Protein AF-A0A024U8V9-F1 (afdb_monomer_lite)

Radius of gyration: 22.84 Å; chains: 1; bounding box: 50×36×70 Å

Organism: NCBI:txid157072

Structure (mmCIF, N/CA/C/O backbone):
data_AF-A0A024U8V9-F1
#
_entry.id   AF-A0A024U8V9-F1
#
loop_
_atom_site.group_PDB
_atom_site.id
_atom_site.type_symbol
_atom_site.label_atom_id
_atom_site.label_alt_id
_atom_site.label_comp_id
_atom_site.label_asym_id
_atom_site.label_entity_id
_atom_site.label_seq_id
_atom_site.pdbx_PDB_ins_code
_atom_site.Cartn_x
_atom_site.Cartn_y
_atom_site.Cartn_z
_atom_site.occupancy
_atom_site.B_iso_or_equiv
_atom_site.auth_seq_id
_atom_site.auth_comp_id
_atom_site.auth_asym_id
_atom_site.auth_atom_id
_atom_site.pdbx_PDB_model_num
ATOM 1 N N . MET A 1 1 ? -31.807 9.790 -29.898 1.00 33.41 1 MET A N 1
ATOM 2 C CA . MET A 1 1 ? -30.974 10.885 -30.436 1.00 33.41 1 MET A CA 1
ATOM 3 C C . MET A 1 1 ? -30.137 11.401 -29.280 1.00 33.41 1 MET A C 1
ATOM 5 O O . MET A 1 1 ? -30.667 12.109 -28.439 1.00 33.41 1 MET A O 1
ATOM 9 N N . ALA A 1 2 ? -28.908 10.901 -29.142 1.00 32.78 2 ALA A N 1
ATOM 10 C CA . ALA A 1 2 ? -28.030 11.264 -28.035 1.00 32.78 2 ALA A CA 1
ATOM 11 C C . ALA A 1 2 ? -27.196 12.480 -28.446 1.00 32.78 2 ALA A C 1
ATOM 13 O O . ALA A 1 2 ? -26.516 12.454 -29.474 1.00 32.78 2 ALA A O 1
ATOM 14 N N . ASP A 1 3 ? -27.319 13.537 -27.652 1.00 35.59 3 ASP A N 1
ATOM 15 C CA . ASP A 1 3 ? -26.589 14.786 -27.785 1.00 35.59 3 ASP A CA 1
ATOM 16 C C . ASP A 1 3 ? -25.081 14.500 -27.766 1.00 35.59 3 ASP A C 1
ATOM 18 O O . ASP A 1 3 ? -24.518 14.004 -26.789 1.00 35.59 3 ASP A O 1
ATOM 22 N N . SER A 1 4 ? -24.443 14.719 -28.913 1.00 44.97 4 SER A N 1
ATOM 23 C CA . SER A 1 4 ? -23.012 14.517 -29.107 1.00 44.97 4 SER A CA 1
ATOM 24 C C . SER A 1 4 ? -22.307 15.762 -28.595 1.00 44.97 4 SER A C 1
ATOM 26 O O . SER A 1 4 ? -21.845 16.581 -29.389 1.00 44.97 4 SER A O 1
ATOM 28 N N . SER A 1 5 ? -22.268 15.943 -27.275 1.00 43.28 5 SER A N 1
ATOM 29 C CA . SER A 1 5 ? -21.561 17.065 -26.668 1.00 43.28 5 SER A CA 1
ATOM 30 C C . SER A 1 5 ? -20.070 16.937 -26.990 1.00 43.28 5 SER A C 1
ATOM 32 O O . SER A 1 5 ? -19.323 16.203 -26.339 1.00 43.28 5 SER A O 1
ATOM 34 N N . LEU A 1 6 ? -19.664 17.610 -28.064 1.00 56.78 6 LEU A N 1
ATOM 35 C CA . LEU A 1 6 ? -18.295 17.732 -28.532 1.00 56.78 6 LEU A CA 1
ATOM 36 C C . LEU A 1 6 ? -17.418 18.206 -27.373 1.00 56.78 6 LEU A C 1
ATOM 38 O O . LEU A 1 6 ? -17.695 19.235 -26.757 1.00 56.78 6 LEU A O 1
ATOM 42 N N . ILE A 1 7 ? -16.363 17.442 -27.084 1.00 52.94 7 ILE A N 1
ATOM 43 C CA . ILE A 1 7 ? -15.386 17.778 -26.046 1.00 52.94 7 ILE A CA 1
ATOM 44 C C . ILE A 1 7 ? -14.871 19.201 -26.326 1.00 52.94 7 ILE A C 1
ATOM 46 O O . ILE A 1 7 ? -14.378 19.448 -27.430 1.00 52.94 7 ILE A O 1
ATOM 50 N N . PRO A 1 8 ? -14.963 20.148 -25.376 1.00 48.69 8 PRO A N 1
ATOM 51 C CA . PRO A 1 8 ? -14.548 21.525 -25.613 1.00 48.69 8 PRO A CA 1
ATOM 52 C C . PRO A 1 8 ? -13.042 21.615 -25.896 1.00 48.69 8 PRO A C 1
ATOM 54 O O . PRO A 1 8 ? -12.217 21.564 -24.988 1.00 48.69 8 PRO A O 1
ATOM 57 N N . THR A 1 9 ? -12.661 21.821 -27.156 1.00 53.00 9 THR A N 1
ATOM 58 C CA . THR A 1 9 ? -11.259 21.940 -27.606 1.00 53.00 9 THR A CA 1
ATOM 59 C C . THR A 1 9 ? -10.660 23.332 -27.391 1.00 53.00 9 THR A C 1
ATOM 61 O O . THR A 1 9 ? -9.592 23.645 -27.916 1.00 53.00 9 THR A O 1
ATOM 64 N N . LYS A 1 10 ? -11.337 24.195 -26.623 1.00 53.69 10 LYS A N 1
ATOM 65 C CA . LYS A 1 10 ? -10.956 25.604 -26.431 1.00 53.69 10 LYS A CA 1
ATOM 66 C C . LYS A 1 10 ? -9.566 25.751 -25.796 1.00 53.69 10 LYS A C 1
ATOM 68 O O . LYS A 1 10 ? -8.829 26.659 -26.150 1.00 53.69 10 LYS A O 1
ATOM 73 N N . HIS A 1 11 ? -9.191 24.812 -24.926 1.00 51.75 11 HIS A N 1
ATOM 74 C CA . HIS A 1 11 ? -7.874 24.742 -24.282 1.00 51.75 11 HIS A CA 1
ATOM 75 C C . HIS A 1 11 ? -6.738 24.322 -25.236 1.00 51.75 11 HIS A C 1
ATOM 77 O O . HIS A 1 11 ? -5.571 24.447 -24.887 1.00 51.75 11 HIS A O 1
ATOM 83 N N . LEU A 1 12 ? -7.072 23.855 -26.443 1.00 53.94 12 LEU A N 1
ATOM 84 C CA . LEU A 1 12 ? -6.123 23.464 -27.490 1.00 53.94 12 LEU A CA 1
ATOM 85 C C . LEU A 1 12 ? -6.007 24.524 -28.601 1.00 53.94 12 LEU A C 1
ATOM 87 O O . LEU A 1 12 ? -5.395 24.252 -29.628 1.00 53.94 12 LEU A O 1
ATOM 91 N N . ASN A 1 13 ? -6.618 25.708 -28.435 1.00 54.97 13 ASN A N 1
ATOM 92 C CA . ASN A 1 13 ? -6.736 26.742 -29.478 1.00 54.97 13 ASN A CA 1
ATOM 93 C C . ASN A 1 13 ? -7.360 26.234 -30.797 1.00 54.97 13 ASN A C 1
ATOM 95 O O . ASN A 1 13 ? -7.121 26.789 -31.867 1.00 54.97 13 ASN A O 1
ATOM 99 N N . LEU A 1 14 ? -8.181 25.182 -30.737 1.00 52.62 14 LEU A N 1
ATOM 100 C CA . LEU A 1 14 ? -8.901 24.650 -31.893 1.00 52.62 14 LEU A CA 1
ATOM 101 C C . LEU A 1 14 ? -10.346 25.149 -31.889 1.00 52.62 14 LEU A C 1
ATOM 103 O O . LEU A 1 14 ? -10.991 25.213 -30.838 1.00 52.62 14 LEU A O 1
ATOM 107 N N . SER A 1 15 ? -10.876 25.457 -33.077 1.00 55.12 15 SER A N 1
ATOM 108 C CA . SER A 1 15 ? -12.275 25.866 -33.238 1.00 55.12 15 SER A CA 1
ATOM 109 C C . SER A 1 15 ? -13.220 24.799 -32.681 1.00 55.12 15 SER A C 1
ATOM 111 O O . SER A 1 15 ? -13.022 23.615 -32.948 1.00 55.12 15 SER A O 1
ATOM 113 N N . THR A 1 16 ? -14.287 25.211 -32.001 1.00 55.00 16 THR A N 1
ATOM 114 C CA . THR A 1 16 ? -15.260 24.322 -31.333 1.00 55.00 16 THR A CA 1
ATOM 115 C C . THR A 1 16 ? -15.922 23.294 -32.252 1.00 55.00 16 THR A C 1
ATOM 117 O O . THR A 1 16 ? -16.389 22.263 -31.783 1.00 55.00 16 THR A O 1
ATOM 120 N N . ASN A 1 17 ? -15.909 23.536 -33.564 1.00 54.53 17 ASN A N 1
ATOM 121 C CA . ASN A 1 17 ? -16.534 22.672 -34.564 1.00 54.53 17 ASN A CA 1
ATOM 122 C C . ASN A 1 17 ? -15.507 21.816 -35.333 1.00 54.53 17 ASN A C 1
ATOM 124 O O . ASN A 1 17 ? -15.836 21.252 -36.374 1.00 54.53 17 ASN A O 1
ATOM 128 N N . PHE A 1 18 ? -14.260 21.715 -34.848 1.00 53.44 18 PHE A N 1
ATOM 129 C CA . PHE A 1 18 ? -13.170 21.003 -35.532 1.00 53.44 18 PHE A CA 1
ATOM 130 C C . PHE A 1 18 ? -13.524 19.545 -35.864 1.00 53.44 18 PHE A C 1
ATOM 132 O O . PHE A 1 18 ? -13.185 19.044 -36.932 1.00 53.44 18 PHE A O 1
ATOM 139 N N . SER A 1 19 ? -14.262 18.874 -34.979 1.00 51.03 19 SER A N 1
ATOM 140 C CA . SER A 1 19 ? -14.643 17.470 -35.159 1.00 51.03 19 SER A CA 1
ATOM 141 C C . SER A 1 19 ? -15.844 17.254 -36.088 1.00 51.03 19 SER A C 1
ATOM 143 O O . SER A 1 19 ? -16.099 16.105 -36.444 1.00 51.03 19 SER A O 1
ATOM 145 N N . ALA A 1 20 ? -16.564 18.315 -36.474 1.00 55.38 20 ALA A N 1
ATOM 146 C CA . ALA A 1 20 ? -17.795 18.238 -37.264 1.00 55.38 20 ALA A CA 1
ATOM 147 C C . ALA A 1 20 ? -17.576 18.388 -38.784 1.00 55.38 20 ALA A C 1
ATOM 149 O O . ALA A 1 20 ? -18.445 17.998 -39.557 1.00 55.38 20 ALA A O 1
ATOM 150 N N . ASP A 1 21 ? -16.428 18.920 -39.227 1.00 51.66 21 ASP A N 1
ATOM 151 C CA . ASP A 1 21 ? -16.143 19.177 -40.647 1.00 51.66 21 ASP A CA 1
ATOM 152 C C . ASP A 1 21 ? -15.099 18.182 -41.212 1.00 51.66 21 ASP A C 1
ATOM 154 O O . ASP A 1 21 ? -13.893 18.331 -40.968 1.00 51.66 21 ASP A O 1
ATOM 158 N N . PRO A 1 22 ? -15.517 17.160 -41.985 1.00 53.00 22 PRO A N 1
ATOM 159 C CA . PRO A 1 22 ? -14.614 16.138 -42.510 1.00 53.00 22 PRO A CA 1
ATOM 160 C C . PRO A 1 22 ? -13.597 16.675 -43.529 1.00 53.00 22 PRO A C 1
ATOM 162 O O . PRO A 1 22 ? -12.543 16.062 -43.691 1.00 53.00 22 PRO A O 1
ATOM 165 N N . LYS A 1 23 ? -13.836 17.831 -44.168 1.00 48.88 23 LYS A N 1
ATOM 166 C CA . LYS A 1 23 ? -12.887 18.430 -45.128 1.00 48.88 23 LYS A CA 1
ATOM 167 C C . LYS A 1 23 ? -11.709 19.134 -44.444 1.00 48.88 23 LYS A C 1
ATOM 169 O O . LYS A 1 23 ? -10.639 19.256 -45.037 1.00 48.88 23 LYS A O 1
ATOM 174 N N . ARG A 1 24 ? -11.852 19.548 -43.176 1.00 50.06 24 ARG A N 1
ATOM 175 C CA . ARG A 1 24 ? -10.747 20.131 -42.384 1.00 50.06 24 ARG A CA 1
ATOM 176 C C . ARG A 1 24 ? -9.806 19.088 -41.784 1.00 50.06 24 ARG A C 1
ATOM 178 O O . ARG A 1 24 ? -8.675 19.434 -41.450 1.00 50.06 24 ARG A O 1
ATOM 185 N N . ARG A 1 25 ? -10.225 17.818 -41.708 1.00 47.41 25 ARG A N 1
ATOM 186 C CA . ARG A 1 25 ? -9.345 16.699 -41.322 1.00 47.41 25 ARG A CA 1
ATOM 187 C C . ARG A 1 25 ? -8.246 16.436 -42.353 1.00 47.41 25 ARG A C 1
ATOM 189 O O . ARG A 1 25 ? -7.165 16.007 -41.972 1.00 47.41 25 ARG A O 1
ATOM 196 N N . SER A 1 26 ? -8.500 16.711 -43.633 1.00 43.53 26 SER A N 1
ATOM 197 C CA . SER A 1 26 ? -7.581 16.390 -44.734 1.00 43.53 26 SER A CA 1
ATOM 198 C C . SER A 1 26 ? -6.631 17.521 -45.144 1.00 43.53 26 SER A C 1
ATOM 200 O O . SER A 1 26 ? -5.624 17.246 -45.785 1.00 43.53 26 SER A O 1
ATOM 202 N N . SER A 1 27 ? -6.910 18.783 -44.792 1.00 44.53 27 SER A N 1
ATOM 203 C CA . SER A 1 27 ? -6.091 19.939 -45.221 1.00 44.53 27 SER A CA 1
ATOM 204 C C . SER A 1 27 ? -5.145 20.495 -44.154 1.00 44.53 27 SER A C 1
ATOM 206 O O . SER A 1 27 ? -4.433 21.467 -44.411 1.00 44.53 27 SER A O 1
ATOM 208 N N . SER A 1 28 ? -5.080 19.888 -42.968 1.00 39.44 28 SER A N 1
ATOM 209 C CA . SER A 1 28 ? -4.053 20.247 -41.994 1.00 39.44 28 SER A CA 1
ATOM 210 C C . SER A 1 28 ? -2.738 19.557 -42.355 1.00 39.44 28 SER A C 1
ATOM 212 O O . SER A 1 28 ? -2.586 18.350 -42.177 1.00 39.44 28 SER A O 1
ATOM 214 N N . ARG A 1 29 ? -1.743 20.337 -42.797 1.00 42.72 29 ARG A N 1
ATOM 215 C CA . ARG A 1 29 ? -0.336 19.907 -42.958 1.00 42.72 29 ARG A CA 1
ATOM 216 C C . ARG A 1 29 ? 0.319 19.402 -41.652 1.00 42.72 29 ARG A C 1
ATOM 218 O O . ARG A 1 29 ? 1.493 19.058 -41.662 1.00 42.72 29 ARG A O 1
ATOM 225 N N . TYR A 1 30 ? -0.434 19.320 -40.554 1.00 41.28 30 TYR A N 1
ATOM 226 C CA . TYR A 1 30 ? -0.008 18.818 -39.246 1.00 41.28 30 TYR A CA 1
ATOM 227 C C . TYR A 1 30 ? -0.524 17.404 -38.921 1.00 41.28 30 TYR A C 1
ATOM 229 O O . TYR A 1 30 ? -0.404 16.959 -37.785 1.00 41.28 30 TYR A O 1
ATOM 237 N N . PHE A 1 31 ? -1.108 16.685 -39.887 1.00 43.88 31 PHE A N 1
ATOM 238 C CA . PHE A 1 31 ? -1.740 15.375 -39.666 1.00 43.88 31 PHE A CA 1
ATOM 239 C C . PHE A 1 31 ? -0.994 14.112 -40.170 1.00 43.88 31 PHE A C 1
ATOM 241 O O . PHE A 1 31 ? -1.661 13.099 -40.369 1.00 43.88 31 PHE A O 1
ATOM 248 N N . PRO A 1 32 ? 0.347 14.040 -40.326 1.00 39.91 32 PRO A N 1
ATOM 249 C CA . PRO A 1 32 ? 0.980 12.729 -40.495 1.00 39.91 32 PRO A CA 1
ATOM 250 C C . PRO A 1 32 ? 1.072 11.928 -39.179 1.00 39.91 32 PRO A C 1
ATOM 252 O O . PRO A 1 32 ? 1.397 10.747 -39.208 1.00 39.91 32 PRO A O 1
ATOM 255 N N . TYR A 1 33 ? 0.762 12.524 -38.022 1.00 42.97 33 TYR A N 1
ATOM 256 C CA . TYR A 1 33 ? 1.003 11.891 -36.715 1.00 42.97 33 TYR A CA 1
ATOM 257 C C . TYR A 1 33 ? -0.183 11.113 -36.138 1.00 42.97 33 TYR A C 1
ATOM 259 O O . TYR A 1 33 ? -0.046 10.503 -35.079 1.00 42.97 33 TYR A O 1
ATOM 267 N N . LEU A 1 34 ? -1.361 11.151 -36.771 1.00 43.72 34 LEU A N 1
ATOM 268 C CA . LEU A 1 34 ? -2.576 10.765 -36.052 1.00 43.72 34 LEU A CA 1
ATOM 269 C C . LEU A 1 34 ? -2.881 9.271 -36.002 1.00 43.72 34 LEU A C 1
ATOM 271 O O . LEU A 1 34 ? -3.641 8.875 -35.134 1.00 43.72 34 LEU A O 1
ATOM 275 N N . PHE A 1 35 ? -2.267 8.405 -36.805 1.00 45.72 35 PHE A N 1
ATOM 276 C CA . PHE A 1 35 ? -2.528 6.967 -36.671 1.00 45.72 35 PHE A CA 1
ATOM 277 C C . PHE A 1 35 ? -1.323 6.125 -37.072 1.00 45.72 35 PHE A C 1
ATOM 279 O O . PHE A 1 35 ? -1.230 5.668 -38.206 1.00 45.72 35 PHE A O 1
ATOM 286 N N . LYS A 1 36 ? -0.410 5.931 -36.111 1.00 36.22 36 LYS A N 1
ATOM 287 C CA . LYS A 1 36 ? 0.375 4.700 -35.870 1.00 36.22 36 LYS A CA 1
ATOM 288 C C . LYS A 1 36 ? 1.165 4.821 -34.553 1.00 36.22 36 LYS A C 1
ATOM 290 O O . LYS A 1 36 ? 2.340 4.483 -34.482 1.00 36.22 36 LYS A O 1
ATOM 295 N N . PHE A 1 37 ? 0.523 5.286 -33.479 1.00 40.28 37 PHE A N 1
ATOM 296 C CA . PHE A 1 37 ? 1.053 5.019 -32.141 1.00 40.28 37 PHE A CA 1
ATOM 297 C C . PHE A 1 37 ? 0.758 3.554 -31.819 1.00 40.28 37 PHE A C 1
ATOM 299 O O . PHE A 1 37 ? -0.286 3.218 -31.268 1.00 40.28 37 PHE A O 1
ATOM 306 N N . HIS A 1 38 ? 1.672 2.663 -32.199 1.00 41.09 38 HIS A N 1
ATOM 307 C CA . HIS A 1 38 ? 1.829 1.426 -31.450 1.00 41.09 38 HIS A CA 1
ATOM 308 C C . HIS A 1 38 ? 2.377 1.865 -30.094 1.00 41.09 38 HIS A C 1
ATOM 310 O O . HIS A 1 38 ? 3.578 2.065 -29.946 1.00 41.09 38 HIS A O 1
ATOM 316 N N . VAL A 1 39 ? 1.489 2.147 -29.138 1.00 49.91 39 VAL A N 1
ATOM 317 C CA . VAL A 1 39 ? 1.914 2.264 -27.746 1.00 49.91 39 VAL A CA 1
ATOM 318 C C . VAL A 1 39 ? 2.373 0.851 -27.398 1.00 49.91 39 VAL A C 1
ATOM 320 O O . VAL A 1 39 ? 1.527 -0.051 -27.417 1.00 49.91 39 VAL A O 1
ATOM 323 N N . PRO A 1 40 ? 3.681 0.600 -27.198 1.00 62.59 40 PRO A N 1
ATOM 324 C CA . PRO A 1 40 ? 4.110 -0.705 -26.719 1.00 62.59 40 PRO A CA 1
ATOM 325 C C . PRO A 1 40 ? 3.274 -1.026 -25.481 1.00 62.59 40 PRO A C 1
ATOM 327 O O . PRO A 1 40 ? 2.974 -0.118 -24.700 1.00 62.59 40 PRO A O 1
ATOM 330 N N . GLN A 1 41 ? 2.827 -2.279 -25.341 1.00 69.19 41 GLN A N 1
ATOM 331 C CA . GLN A 1 41 ? 2.036 -2.645 -24.168 1.00 69.19 41 GLN A CA 1
ATOM 332 C C . GLN A 1 41 ? 2.803 -2.183 -22.925 1.00 69.19 41 GLN A C 1
ATOM 334 O O . GLN A 1 41 ? 3.992 -2.497 -22.821 1.00 69.19 41 GLN A O 1
ATOM 339 N N . PRO A 1 42 ? 2.183 -1.385 -22.038 1.00 82.12 42 PRO A N 1
ATOM 340 C CA . PRO A 1 42 ? 2.889 -0.853 -20.888 1.00 82.12 42 PRO A CA 1
ATOM 341 C C . PRO A 1 42 ? 3.425 -2.037 -20.087 1.00 82.12 42 PRO A C 1
ATOM 343 O O . PRO A 1 42 ? 2.678 -2.956 -19.767 1.00 82.12 42 PRO A O 1
ATOM 346 N N . THR A 1 43 ? 4.726 -2.055 -19.820 1.00 90.75 43 THR A N 1
ATOM 347 C CA . THR A 1 43 ? 5.378 -3.102 -19.030 1.00 90.75 43 THR A CA 1
ATOM 348 C C . THR A 1 43 ? 5.690 -2.565 -17.648 1.00 90.75 43 THR A C 1
ATOM 350 O O . THR A 1 43 ? 6.168 -1.441 -17.505 1.00 90.75 43 THR A O 1
ATOM 353 N N . CYS A 1 44 ? 5.468 -3.371 -16.619 1.00 92.19 44 CYS A N 1
ATOM 354 C CA . CYS A 1 44 ? 5.713 -2.957 -15.253 1.00 92.19 44 CYS A CA 1
ATOM 355 C C . CYS A 1 44 ? 7.215 -2.850 -14.995 1.00 92.19 44 CYS A C 1
ATOM 357 O O . CYS A 1 44 ? 7.939 -3.838 -15.119 1.00 92.19 44 CYS A O 1
ATOM 359 N N . VAL A 1 45 ? 7.663 -1.682 -14.540 1.00 91.75 45 VAL A N 1
ATOM 360 C CA . VAL A 1 45 ? 9.078 -1.404 -14.227 1.00 91.75 45 VAL A CA 1
ATOM 361 C C . VAL A 1 45 ? 9.676 -2.312 -13.152 1.00 91.75 45 VAL A C 1
ATOM 363 O O . VAL A 1 45 ? 10.891 -2.418 -13.046 1.00 91.75 45 VAL A O 1
ATOM 366 N N . PHE A 1 46 ? 8.840 -2.979 -12.355 1.00 93.19 46 PHE A N 1
ATOM 367 C CA . PHE A 1 46 ? 9.298 -3.848 -11.274 1.00 93.19 46 PHE A CA 1
ATOM 368 C C . PHE A 1 46 ? 9.500 -5.309 -11.682 1.00 93.19 46 PHE A C 1
ATOM 370 O O . PHE A 1 46 ? 10.307 -6.005 -11.073 1.00 93.19 46 PHE A O 1
ATOM 377 N N . CYS A 1 47 ? 8.724 -5.814 -12.645 1.00 92.69 47 CYS A N 1
ATOM 378 C CA . CYS A 1 47 ? 8.679 -7.249 -12.959 1.00 92.69 47 CYS A CA 1
ATOM 379 C C . CYS A 1 47 ? 8.608 -7.574 -14.457 1.00 92.69 47 CYS A C 1
ATOM 381 O O . CYS A 1 47 ? 8.553 -8.749 -14.813 1.00 92.69 47 CYS A O 1
ATOM 383 N N . GLY A 1 48 ? 8.541 -6.568 -15.331 1.00 90.81 48 GLY A N 1
ATOM 384 C CA . GLY A 1 48 ? 8.474 -6.727 -16.787 1.00 90.81 48 GLY A CA 1
ATOM 385 C C . GLY A 1 48 ? 7.150 -7.271 -17.339 1.00 90.81 48 GLY A C 1
ATOM 386 O O . GLY A 1 48 ? 7.000 -7.366 -18.551 1.00 90.81 48 GLY A O 1
ATOM 387 N N . SER A 1 49 ? 6.176 -7.619 -16.489 1.00 91.62 49 SER A N 1
ATOM 388 C CA . SER A 1 49 ? 4.852 -8.092 -16.928 1.00 91.62 49 SER A CA 1
ATOM 389 C C . SER A 1 49 ? 4.014 -6.965 -17.534 1.00 91.62 49 SER A C 1
ATOM 391 O O . SER A 1 49 ? 4.285 -5.793 -17.277 1.00 91.62 49 SER A O 1
ATOM 393 N N . ILE A 1 50 ? 2.964 -7.305 -18.289 1.00 91.00 50 ILE A N 1
ATOM 394 C CA . ILE A 1 50 ? 2.009 -6.314 -18.807 1.00 91.00 50 ILE A CA 1
ATOM 395 C C . ILE A 1 50 ? 1.387 -5.557 -17.631 1.00 91.00 50 ILE A C 1
ATOM 397 O O . ILE A 1 50 ? 0.780 -6.137 -16.728 1.00 91.00 50 ILE A O 1
ATOM 401 N N . GLU A 1 51 ? 1.548 -4.245 -17.643 1.00 89.00 51 GLU A N 1
ATOM 402 C CA . GLU A 1 51 ? 1.085 -3.353 -16.606 1.00 89.00 51 GLU A CA 1
ATOM 403 C C . GLU A 1 51 ? -0.339 -2.885 -16.891 1.00 89.00 51 GLU A C 1
ATOM 405 O O . GLU A 1 51 ? -0.605 -2.028 -17.729 1.00 89.00 51 GLU A O 1
ATOM 410 N N . THR A 1 52 ? -1.269 -3.435 -16.126 1.00 91.06 52 THR A N 1
ATOM 411 C CA . THR A 1 52 ? -2.634 -2.930 -15.982 1.00 91.06 52 THR A CA 1
ATOM 412 C C . THR A 1 52 ? -2.812 -2.334 -14.586 1.00 91.06 52 THR A C 1
ATOM 414 O O . THR A 1 52 ? -1.990 -2.571 -13.696 1.00 91.06 52 THR A O 1
ATOM 417 N N . TYR A 1 53 ? -3.904 -1.598 -14.345 1.00 88.88 53 TYR A N 1
ATOM 418 C CA . TYR A 1 53 ? -4.255 -1.188 -12.979 1.00 88.88 53 TYR A CA 1
ATOM 419 C C . TYR A 1 53 ? -4.395 -2.398 -12.052 1.00 88.88 53 TYR A C 1
ATOM 421 O O . TYR A 1 53 ? -3.845 -2.382 -10.955 1.00 88.88 53 TYR A O 1
ATOM 429 N N . HIS A 1 54 ? -5.025 -3.474 -12.528 1.00 91.25 54 HIS A N 1
ATOM 430 C CA . HIS A 1 54 ? -5.139 -4.722 -11.780 1.00 91.25 54 HIS A CA 1
ATOM 431 C C . HIS A 1 54 ? -3.770 -5.298 -11.409 1.00 91.25 54 HIS A C 1
ATOM 433 O O . HIS A 1 54 ? -3.508 -5.639 -10.253 1.00 91.25 54 HIS A O 1
ATOM 439 N N . HIS A 1 55 ? -2.853 -5.342 -12.382 1.00 93.00 55 HIS A N 1
ATOM 440 C CA . HIS A 1 55 ? -1.496 -5.802 -12.140 1.00 93.00 55 HIS A CA 1
ATOM 441 C C . HIS A 1 55 ? -0.795 -4.935 -11.092 1.00 93.00 55 HIS A C 1
ATOM 443 O O . HIS A 1 55 ? -0.273 -5.454 -10.107 1.00 93.00 55 HIS A O 1
ATOM 449 N N . PHE A 1 56 ? -0.801 -3.617 -11.288 1.00 91.12 56 PHE A N 1
ATOM 450 C CA . PHE A 1 56 ? -0.148 -2.661 -10.399 1.00 91.12 56 PHE A CA 1
ATOM 451 C C . PHE A 1 56 ? -0.681 -2.742 -8.961 1.00 91.12 56 PHE A C 1
ATOM 453 O O . PHE A 1 56 ? 0.100 -2.691 -8.011 1.00 91.12 56 PHE A O 1
ATOM 460 N N . LEU A 1 57 ? -1.997 -2.894 -8.800 1.00 91.50 57 LEU A N 1
ATOM 461 C CA . LEU A 1 57 ? -2.657 -2.845 -7.501 1.00 91.50 57 LEU A CA 1
ATOM 462 C C . LEU A 1 57 ? -2.608 -4.174 -6.735 1.00 91.50 57 LEU A C 1
ATOM 464 O O . LEU A 1 57 ? -2.501 -4.134 -5.506 1.00 91.50 57 LEU A O 1
ATOM 468 N N . PHE A 1 58 ? -2.674 -5.321 -7.425 1.00 91.31 58 PHE A N 1
ATOM 469 C CA . PHE A 1 58 ? -2.890 -6.627 -6.781 1.00 91.31 58 PHE A CA 1
ATOM 470 C C . PHE A 1 58 ? -1.876 -7.711 -7.149 1.00 91.31 58 PHE A C 1
ATOM 472 O O . PHE A 1 58 ? -1.589 -8.568 -6.313 1.00 91.31 58 PHE A O 1
ATOM 479 N N . ILE A 1 59 ? -1.331 -7.710 -8.369 1.00 93.94 59 ILE A N 1
ATOM 480 C CA . ILE A 1 59 ? -0.531 -8.842 -8.882 1.00 93.94 59 ILE A CA 1
ATOM 481 C C . ILE A 1 59 ? 0.974 -8.594 -8.772 1.00 93.94 59 ILE A C 1
ATOM 483 O O . ILE A 1 59 ? 1.745 -9.531 -8.571 1.00 93.94 59 ILE A O 1
ATOM 487 N N . CYS A 1 60 ? 1.412 -7.343 -8.905 1.00 95.25 60 CYS A N 1
ATOM 488 C CA . CYS A 1 60 ? 2.822 -6.987 -8.956 1.00 95.25 60 CYS A CA 1
ATOM 489 C C . CYS A 1 60 ? 3.570 -7.493 -7.712 1.00 95.25 60 CYS A C 1
ATOM 491 O O . CYS A 1 60 ? 3.286 -7.058 -6.594 1.00 95.25 60 CYS A O 1
ATOM 493 N N . ARG A 1 61 ? 4.574 -8.363 -7.912 1.00 95.94 61 ARG A N 1
ATOM 494 C CA . ARG A 1 61 ? 5.363 -8.964 -6.817 1.00 95.94 61 ARG A CA 1
ATOM 495 C C . ARG A 1 61 ? 5.999 -7.912 -5.914 1.00 95.94 61 ARG A C 1
ATOM 497 O O . ARG A 1 61 ? 5.991 -8.067 -4.702 1.00 95.94 61 ARG A O 1
ATOM 504 N N . TYR A 1 62 ? 6.506 -6.827 -6.497 1.00 96.56 62 TYR A N 1
ATOM 505 C CA . TYR A 1 62 ? 7.075 -5.722 -5.730 1.00 96.56 62 TYR A CA 1
ATOM 506 C C . TYR A 1 62 ? 6.040 -5.084 -4.798 1.00 96.56 62 TYR A C 1
ATOM 508 O O . TYR A 1 62 ? 6.281 -4.955 -3.600 1.00 96.56 62 TYR A O 1
ATOM 516 N N . GLY A 1 63 ? 4.861 -4.751 -5.335 1.00 95.31 63 GLY A N 1
ATOM 517 C CA . GLY A 1 63 ? 3.765 -4.186 -4.551 1.00 95.31 63 GLY A CA 1
ATOM 518 C C . GLY A 1 63 ? 3.304 -5.135 -3.444 1.00 95.31 63 GLY A C 1
ATOM 519 O O . GLY A 1 63 ? 3.161 -4.714 -2.298 1.00 95.31 63 GLY A O 1
AT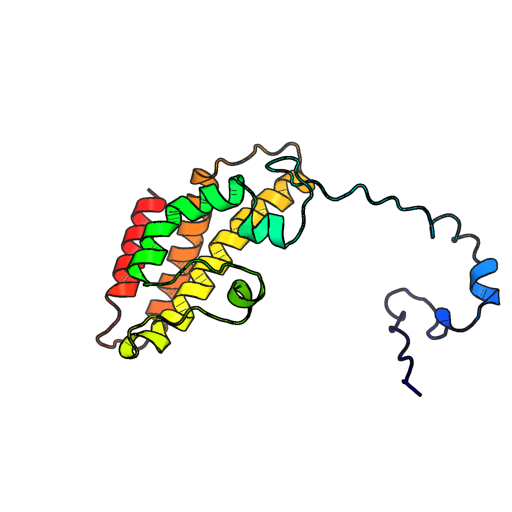OM 520 N N . GLN A 1 64 ? 3.151 -6.425 -3.753 1.00 95.31 64 GLN A N 1
ATOM 521 C CA . GLN A 1 64 ? 2.812 -7.451 -2.763 1.00 95.31 64 GLN A CA 1
ATOM 522 C C . GLN A 1 64 ? 3.853 -7.529 -1.639 1.00 95.31 64 GLN A C 1
ATOM 524 O O . GLN A 1 64 ? 3.472 -7.569 -0.471 1.00 95.31 64 GLN A O 1
ATOM 529 N N . SER A 1 65 ? 5.150 -7.488 -1.960 1.00 96.94 65 SER A N 1
ATOM 530 C CA . SER A 1 65 ? 6.228 -7.490 -0.963 1.00 96.94 65 SER A CA 1
ATOM 531 C C . SER A 1 65 ? 6.199 -6.261 -0.053 1.00 96.94 65 SER A C 1
ATOM 533 O O . SER A 1 65 ? 6.420 -6.399 1.146 1.00 96.94 65 SER A O 1
ATOM 535 N N . VAL A 1 66 ? 5.870 -5.071 -0.569 1.00 96.69 66 VAL A N 1
ATOM 536 C CA . VAL A 1 66 ? 5.664 -3.877 0.277 1.00 96.69 66 VAL A CA 1
ATOM 537 C C . VAL A 1 66 ? 4.485 -4.105 1.228 1.00 96.69 66 VAL A C 1
ATOM 539 O O . VAL A 1 66 ? 4.587 -3.855 2.428 1.00 96.69 66 VAL A O 1
ATOM 542 N N . TRP A 1 67 ? 3.375 -4.638 0.714 1.00 94.88 67 TRP A N 1
ATOM 543 C CA . TRP A 1 67 ? 2.173 -4.919 1.501 1.00 94.88 67 TRP A CA 1
ATOM 544 C C . TRP A 1 67 ? 2.379 -5.959 2.609 1.00 94.88 67 TRP A C 1
ATOM 546 O O . TRP A 1 67 ? 1.687 -5.890 3.628 1.00 94.88 67 TRP A O 1
ATOM 556 N N . GLN A 1 68 ? 3.345 -6.875 2.477 1.00 94.62 68 GLN A N 1
ATOM 557 C CA . GLN A 1 68 ? 3.650 -7.858 3.524 1.00 94.62 68 GLN A CA 1
ATOM 558 C C . GLN A 1 68 ? 4.016 -7.203 4.863 1.00 94.62 68 GLN A C 1
ATOM 560 O O . GLN A 1 68 ? 3.571 -7.681 5.908 1.00 94.62 68 GLN A O 1
ATOM 565 N N . TYR A 1 69 ? 4.727 -6.071 4.848 1.00 95.44 69 TYR A N 1
ATOM 566 C CA . TYR A 1 69 ? 5.083 -5.333 6.067 1.00 95.44 69 TYR A CA 1
ATOM 567 C C . TYR A 1 69 ? 3.862 -4.747 6.792 1.00 95.44 69 TYR A C 1
ATOM 569 O O . TYR A 1 69 ? 3.885 -4.558 8.005 1.00 95.44 69 TYR A O 1
ATOM 577 N N . PHE A 1 70 ? 2.751 -4.533 6.083 1.00 93.25 70 PHE A N 1
ATOM 578 C CA . PHE A 1 70 ? 1.509 -3.983 6.634 1.00 93.25 70 PHE A CA 1
ATOM 579 C C . PHE A 1 70 ? 0.494 -5.067 7.037 1.00 93.25 70 PHE A C 1
ATOM 581 O O . PHE A 1 70 ? -0.592 -4.748 7.526 1.00 93.25 70 PHE A O 1
ATOM 588 N N . LYS A 1 71 ? 0.835 -6.357 6.910 1.00 90.69 71 LYS A N 1
ATOM 589 C CA . LYS A 1 71 ? -0.071 -7.476 7.223 1.00 90.69 71 LYS A CA 1
ATOM 590 C C . LYS A 1 71 ? -0.523 -7.485 8.688 1.00 90.69 71 LYS A C 1
ATOM 592 O O . LYS A 1 71 ? -1.682 -7.763 8.983 1.00 90.69 71 LYS A O 1
ATOM 597 N N . LYS A 1 72 ? 0.359 -7.107 9.617 1.00 89.25 72 LYS A N 1
ATOM 598 C CA . LYS A 1 72 ? 0.021 -6.985 11.047 1.00 89.25 72 LYS A CA 1
ATOM 599 C C . LYS A 1 72 ? -0.989 -5.859 11.307 1.00 89.25 72 LYS A C 1
ATOM 601 O O 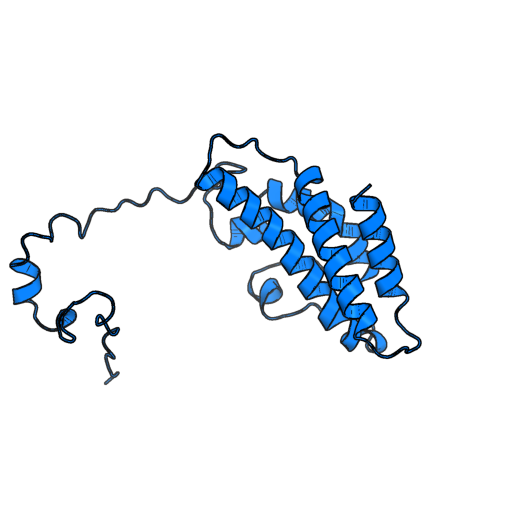. LYS A 1 72 ? -1.859 -6.005 12.159 1.00 89.25 72 LYS A O 1
ATOM 606 N N . ILE A 1 73 ? -0.930 -4.766 10.539 1.00 87.25 73 ILE A N 1
ATOM 607 C CA . ILE A 1 73 ? -1.929 -3.685 10.601 1.00 87.25 73 ILE A CA 1
ATOM 608 C C . ILE A 1 73 ? -3.279 -4.190 10.091 1.00 87.25 73 ILE A C 1
ATOM 610 O O . ILE A 1 73 ? -4.286 -3.967 10.752 1.00 87.25 73 ILE A O 1
ATOM 614 N N . GLN A 1 74 ? -3.306 -4.934 8.981 1.00 84.12 74 GLN A N 1
ATOM 615 C CA . GLN A 1 74 ? -4.535 -5.565 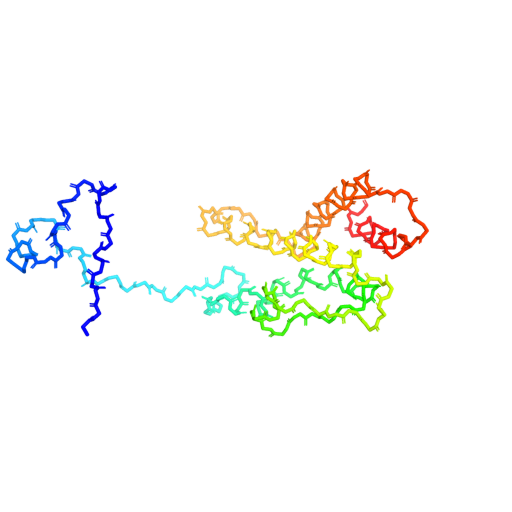8.475 1.00 84.12 74 GLN A CA 1
ATOM 616 C C . GLN A 1 74 ? -5.182 -6.480 9.525 1.00 84.12 74 GLN A C 1
ATOM 618 O O . GLN A 1 74 ? -6.390 -6.408 9.736 1.00 84.12 74 GLN A O 1
ATOM 623 N N . GLN A 1 75 ? -4.375 -7.277 10.235 1.00 85.56 75 GLN A N 1
ATOM 624 C CA . GLN A 1 75 ? -4.837 -8.153 11.317 1.00 85.56 75 GLN A CA 1
ATOM 625 C C . GLN A 1 75 ? -5.405 -7.375 12.509 1.00 85.56 75 GLN A C 1
ATOM 627 O O . GLN A 1 75 ? -6.494 -7.695 12.965 1.00 85.56 75 GLN A O 1
ATOM 632 N N . ILE A 1 76 ? -4.709 -6.336 12.990 1.00 82.44 76 ILE A N 1
ATOM 633 C CA . ILE A 1 76 ? -5.188 -5.476 14.096 1.00 82.44 76 ILE A CA 1
ATOM 634 C C . ILE A 1 76 ? -6.513 -4.803 13.737 1.00 82.44 76 ILE A C 1
ATOM 636 O O . ILE A 1 76 ? -7.384 -4.607 14.588 1.00 82.44 76 ILE A O 1
ATOM 640 N N . LEU A 1 77 ? -6.631 -4.402 12.476 1.00 77.81 77 LEU A N 1
ATOM 641 C CA . LEU A 1 77 ? -7.819 -3.759 11.954 1.00 77.81 77 LEU A CA 1
ATOM 642 C C . LEU A 1 77 ? -8.940 -4.772 11.673 1.00 77.81 77 LEU A C 1
ATOM 644 O O . LEU A 1 77 ? -10.086 -4.355 11.593 1.00 77.81 77 LEU A O 1
ATOM 648 N N . GLU A 1 78 ? -8.652 -6.073 11.578 1.00 78.50 78 GLU A N 1
ATOM 649 C CA . GLU A 1 78 ? -9.596 -7.100 11.108 1.00 78.50 78 GLU A CA 1
ATOM 650 C C . GLU A 1 78 ? -10.152 -6.747 9.711 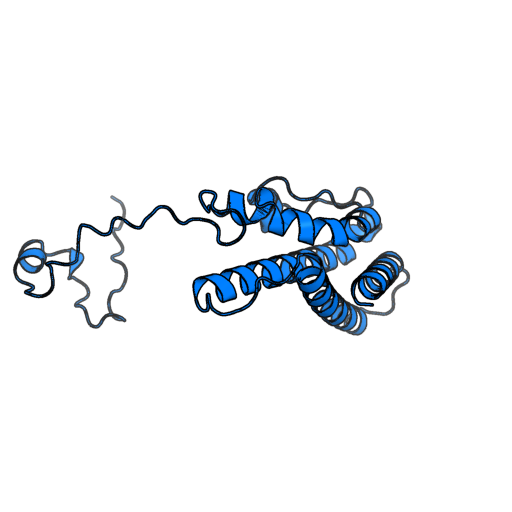1.00 78.50 78 GLU A C 1
ATOM 652 O O . GLU A 1 78 ? -11.325 -6.948 9.402 1.00 78.50 78 GLU A O 1
ATOM 657 N N . CYS A 1 79 ? -9.290 -6.175 8.861 1.00 75.88 79 CYS A N 1
ATOM 658 C CA . CYS A 1 79 ? -9.586 -5.802 7.480 1.00 75.88 79 CYS A CA 1
ATOM 659 C C . CYS A 1 79 ? -8.991 -6.835 6.518 1.00 75.88 79 CYS A C 1
ATOM 661 O O . CYS A 1 79 ? -7.760 -6.946 6.470 1.00 75.88 79 CYS A O 1
ATOM 663 N N . PRO A 1 80 ? -9.790 -7.566 5.722 1.00 78.44 80 PRO A N 1
ATOM 664 C CA . PRO A 1 80 ? -9.226 -8.323 4.616 1.00 78.44 80 PRO A CA 1
ATOM 665 C C . PRO A 1 80 ? -8.613 -7.372 3.581 1.00 78.44 80 PRO A C 1
ATOM 667 O O . PRO A 1 80 ? -9.104 -6.267 3.347 1.00 78.44 80 PRO A O 1
ATOM 670 N N . PHE A 1 81 ? -7.538 -7.814 2.930 1.00 81.75 81 PHE A N 1
ATOM 671 C CA . PHE A 1 81 ? -7.011 -7.083 1.785 1.00 81.75 81 PHE A CA 1
ATOM 672 C C . PHE A 1 81 ? -8.034 -7.133 0.637 1.00 81.75 81 PHE A C 1
ATOM 674 O O . PHE A 1 81 ? -8.555 -8.218 0.358 1.00 81.75 81 PHE A O 1
ATOM 681 N N . PRO A 1 82 ? -8.332 -5.999 -0.019 1.00 83.94 82 PRO A N 1
ATOM 682 C CA . PRO A 1 82 ? -9.261 -5.968 -1.137 1.00 83.94 82 PRO A CA 1
ATOM 683 C C . PRO A 1 82 ? -8.773 -6.881 -2.259 1.00 83.94 82 PRO A C 1
ATOM 685 O O . PRO A 1 82 ? -7.578 -6.963 -2.546 1.00 83.94 82 PRO A O 1
ATOM 688 N N . ARG A 1 83 ? -9.713 -7.578 -2.888 1.00 84.44 83 ARG A N 1
ATOM 689 C CA . ARG A 1 83 ? -9.435 -8.588 -3.919 1.00 84.44 83 ARG A CA 1
ATOM 690 C C . ARG A 1 83 ? -9.477 -8.019 -5.331 1.00 84.44 83 ARG A C 1
ATOM 692 O O . ARG A 1 83 ? -8.985 -8.651 -6.260 1.00 84.44 83 ARG A O 1
ATOM 699 N N . ASN A 1 84 ? -10.105 -6.861 -5.492 1.00 87.25 84 ASN A N 1
ATOM 700 C CA . ASN A 1 84 ? -10.322 -6.204 -6.771 1.00 87.25 84 ASN A CA 1
ATOM 701 C C . ASN A 1 84 ? -10.454 -4.685 -6.581 1.00 87.25 84 ASN A C 1
ATOM 703 O O . ASN A 1 84 ? -10.495 -4.168 -5.462 1.00 87.25 84 ASN A O 1
ATOM 707 N N . GLU A 1 85 ? -10.509 -3.964 -7.693 1.00 86.12 85 GLU A N 1
ATOM 708 C CA . GLU A 1 85 ? -10.580 -2.507 -7.757 1.00 86.12 85 GLU A CA 1
ATOM 709 C C . GLU A 1 85 ? -11.852 -1.966 -7.098 1.00 86.12 85 GLU A C 1
ATOM 711 O O . GLU A 1 85 ? -11.810 -0.914 -6.462 1.00 86.12 85 GLU A O 1
ATOM 716 N N . LEU A 1 86 ? -12.971 -2.687 -7.212 1.00 86.00 86 LEU A N 1
ATOM 717 C CA . LEU A 1 86 ? -14.244 -2.290 -6.614 1.00 86.00 86 LEU A CA 1
ATOM 718 C C . LEU A 1 86 ? -14.138 -2.260 -5.083 1.00 86.00 86 LEU A C 1
ATOM 720 O O . LEU A 1 86 ? -14.417 -1.232 -4.467 1.00 86.00 86 LEU A O 1
ATOM 724 N N . GLU A 1 87 ? -13.637 -3.338 -4.481 1.00 83.31 87 GLU A N 1
ATOM 725 C CA . GLU A 1 87 ? -13.360 -3.425 -3.041 1.00 83.31 87 GLU A CA 1
ATOM 726 C C . GLU A 1 87 ? -12.305 -2.407 -2.600 1.00 83.31 87 GLU A C 1
ATOM 728 O O . GLU A 1 87 ? -12.366 -1.820 -1.521 1.00 83.31 87 GLU A O 1
ATOM 733 N N . LEU A 1 88 ? -11.320 -2.154 -3.455 1.00 82.19 88 LEU A N 1
ATOM 734 C CA . LEU A 1 88 ? -10.248 -1.227 -3.147 1.00 82.19 88 LEU A CA 1
ATOM 735 C C . LEU A 1 88 ? -10.728 0.229 -3.080 1.00 82.19 88 LEU A C 1
ATOM 737 O O . LEU A 1 88 ? -10.289 0.972 -2.198 1.00 82.19 88 LEU A O 1
ATOM 741 N N . PHE A 1 89 ? -11.572 0.656 -4.019 1.00 80.75 89 PHE A N 1
ATOM 742 C CA . PHE A 1 89 ? -11.956 2.060 -4.171 1.00 80.75 89 PHE A CA 1
ATOM 743 C C . PHE A 1 89 ? -13.328 2.398 -3.590 1.00 80.75 89 PHE A C 1
ATOM 745 O O . PHE A 1 89 ? -13.510 3.532 -3.145 1.00 80.75 89 PHE A O 1
ATOM 752 N N . PHE A 1 90 ? -14.264 1.450 -3.566 1.00 78.50 90 PHE A N 1
ATOM 753 C CA . PHE A 1 90 ? -15.672 1.730 -3.285 1.00 78.50 90 PHE A CA 1
ATOM 754 C C . PHE A 1 90 ? -16.245 0.901 -2.130 1.00 78.50 90 PHE A C 1
ATOM 756 O O . PHE A 1 90 ? -17.019 1.438 -1.338 1.00 78.50 90 PHE A O 1
ATOM 763 N N . GLU A 1 91 ? -15.846 -0.363 -1.969 1.00 74.38 91 GLU A N 1
ATOM 764 C CA . GLU A 1 91 ? -16.380 -1.232 -0.910 1.00 74.38 91 GLU A CA 1
ATOM 765 C C . GLU A 1 91 ? -15.356 -1.437 0.207 1.00 74.38 91 GLU A C 1
ATOM 767 O O . GLU A 1 91 ? -14.586 -2.395 0.209 1.00 74.38 91 GLU A O 1
ATOM 772 N N . LEU A 1 92 ? -15.351 -0.535 1.196 1.00 66.50 92 LEU A N 1
ATOM 773 C CA . LEU A 1 92 ? -14.479 -0.718 2.353 1.00 66.50 92 LEU A CA 1
ATOM 774 C C . LEU A 1 92 ? -14.877 -2.008 3.093 1.00 66.50 92 LEU A C 1
ATOM 776 O O . LEU A 1 92 ? -16.041 -2.116 3.504 1.00 66.50 92 LEU A O 1
ATOM 780 N N . PRO A 1 93 ? -13.945 -2.953 3.322 1.00 63.16 93 PRO A N 1
ATOM 781 C CA . PRO A 1 93 ? -14.239 -4.124 4.129 1.00 63.16 93 PRO A CA 1
ATOM 782 C C . PRO A 1 93 ? -14.725 -3.664 5.498 1.00 63.16 93 PRO A C 1
ATOM 784 O O . PRO A 1 93 ? -14.060 -2.870 6.157 1.00 63.16 93 PRO A O 1
ATOM 787 N N . LYS A 1 94 ? -15.918 -4.085 5.911 1.00 66.62 94 LYS A N 1
ATOM 788 C CA . LYS A 1 94 ? -16.435 -3.701 7.225 1.00 66.62 94 LYS A CA 1
ATOM 789 C C . LYS A 1 94 ? -15.843 -4.654 8.262 1.00 66.62 94 LYS A C 1
ATOM 791 O O . LYS A 1 94 ? -15.939 -5.866 8.060 1.00 66.62 94 LYS A O 1
ATOM 796 N N . PRO A 1 95 ? -15.247 -4.145 9.353 1.00 64.62 95 PRO A N 1
ATOM 797 C CA . PRO A 1 95 ? -14.821 -5.009 10.435 1.00 64.62 95 PRO A CA 1
ATOM 798 C C . PRO A 1 95 ? -16.069 -5.672 11.044 1.00 64.62 95 PRO A C 1
ATOM 800 O O . PRO A 1 95 ? -17.146 -5.063 11.036 1.00 64.62 95 PRO A O 1
ATOM 803 N N . PRO A 1 96 ? -15.949 -6.900 11.571 1.00 63.22 96 PRO A N 1
ATOM 804 C CA . PRO A 1 96 ? -17.079 -7.627 12.151 1.00 63.22 96 PRO A CA 1
ATOM 805 C C . PRO A 1 96 ? -17.665 -6.928 13.390 1.00 63.22 96 PRO A C 1
ATOM 807 O O . PRO A 1 96 ? -18.829 -7.134 13.722 1.00 63.22 96 PRO A O 1
ATOM 810 N N . ASP A 1 97 ? -16.884 -6.069 14.052 1.00 61.97 97 ASP A N 1
ATOM 811 C CA . ASP A 1 97 ? -17.299 -5.334 15.244 1.00 61.97 97 ASP A CA 1
ATOM 812 C C . ASP A 1 97 ? -17.879 -3.940 14.917 1.00 61.97 97 ASP A C 1
ATOM 814 O O . ASP A 1 97 ? -17.183 -3.017 14.471 1.00 61.97 97 ASP A O 1
ATOM 818 N N . GLY A 1 98 ? -19.181 -3.781 15.186 1.00 56.78 98 GLY A N 1
ATOM 819 C CA . GLY A 1 98 ? -19.965 -2.572 14.923 1.00 56.78 98 GLY A CA 1
ATOM 820 C C . GLY A 1 98 ? -19.542 -1.331 15.720 1.00 56.78 98 GLY A C 1
ATOM 821 O O . GLY A 1 98 ? -19.769 -0.210 15.255 1.00 56.78 98 GLY A O 1
ATOM 822 N N . TYR A 1 99 ? -18.890 -1.489 16.878 1.00 53.97 99 TYR A N 1
ATOM 823 C CA . TYR A 1 99 ? -18.479 -0.360 17.725 1.00 53.97 99 TYR A CA 1
ATOM 824 C C . TYR A 1 99 ? -17.331 0.447 17.092 1.00 53.97 99 TYR A C 1
ATOM 826 O O . TYR A 1 99 ? -17.204 1.656 17.295 1.00 53.97 99 TYR A O 1
ATOM 834 N N . TYR A 1 100 ? -16.523 -0.200 16.249 1.00 54.66 100 TYR A N 1
ATOM 835 C CA . TYR A 1 100 ? -15.290 0.367 15.697 1.00 54.66 100 TYR A CA 1
ATOM 836 C C . TYR A 1 100 ? -15.419 0.903 14.270 1.00 54.66 100 TYR A C 1
ATOM 838 O O . TYR A 1 100 ? -14.487 1.549 13.785 1.00 54.66 100 TYR A O 1
ATOM 846 N N . VAL A 1 101 ? -16.569 0.710 13.612 1.00 56.34 101 VAL A N 1
ATOM 847 C CA . VAL A 1 101 ? -16.802 1.087 12.206 1.00 56.34 101 VAL A CA 1
ATOM 848 C C . VAL A 1 101 ? -16.418 2.549 11.940 1.00 56.34 101 VAL A C 1
ATOM 850 O O . VAL A 1 101 ? -15.724 2.832 10.971 1.00 56.34 101 VAL A O 1
ATOM 853 N N . ARG A 1 102 ? -16.759 3.497 12.825 1.00 56.75 102 ARG A N 1
ATOM 854 C CA . ARG A 1 102 ? -16.499 4.933 12.577 1.00 56.75 102 ARG A CA 1
ATOM 855 C C . ARG A 1 102 ? -15.020 5.332 12.624 1.00 56.75 102 ARG A C 1
ATOM 857 O O . ARG A 1 102 ? -14.602 6.167 11.827 1.00 56.75 102 ARG A O 1
ATOM 864 N N . GLY A 1 103 ? -14.237 4.773 13.549 1.00 59.88 103 GLY A N 1
ATOM 865 C CA . GLY A 1 103 ? -12.794 5.044 13.635 1.00 59.88 103 GLY A CA 1
ATOM 866 C C . GLY A 1 103 ? -12.017 4.301 12.548 1.00 59.88 103 GLY A C 1
ATOM 867 O O . GLY A 1 103 ? -11.114 4.847 11.918 1.00 59.88 103 GLY A O 1
ATOM 868 N N . TYR A 1 104 ? -12.439 3.072 12.269 1.00 62.69 104 TYR A N 1
ATOM 869 C CA . TYR A 1 104 ? -11.862 2.202 11.257 1.00 62.69 104 TYR A CA 1
ATOM 870 C C . TYR A 1 104 ? -12.011 2.745 9.828 1.00 62.69 104 TYR A C 1
ATOM 872 O O . TYR A 1 104 ? -11.034 2.735 9.075 1.00 62.69 104 TYR A O 1
ATOM 880 N N . LEU A 1 105 ? -13.190 3.290 9.480 1.00 66.81 105 LEU A N 1
ATOM 881 C CA . LEU A 1 105 ? -13.450 3.912 8.173 1.00 66.81 105 LEU A CA 1
ATOM 882 C C . LEU A 1 105 ? -12.457 5.041 7.851 1.00 66.81 105 LEU A C 1
ATOM 884 O O . LEU A 1 105 ? -12.305 5.385 6.687 1.00 66.81 105 LEU A O 1
ATOM 888 N N . LYS A 1 106 ? -11.778 5.616 8.854 1.00 73.44 106 LYS A N 1
ATOM 889 C CA . LYS A 1 106 ? -10.778 6.673 8.656 1.00 73.44 106 LYS A CA 1
ATOM 890 C C . LYS A 1 106 ? -9.347 6.140 8.548 1.00 73.44 106 LYS A C 1
ATOM 892 O O . LYS A 1 106 ? -8.569 6.668 7.764 1.00 73.44 106 LYS A O 1
ATOM 897 N N . ILE A 1 107 ? -8.994 5.091 9.294 1.00 81.38 107 ILE A N 1
ATOM 898 C CA . ILE A 1 107 ? -7.614 4.574 9.362 1.00 81.38 107 ILE A CA 1
ATOM 899 C C . ILE A 1 107 ? -7.244 3.802 8.098 1.00 81.38 107 ILE A C 1
ATOM 901 O O . ILE A 1 107 ? -6.185 4.037 7.520 1.00 81.38 107 ILE A O 1
ATOM 905 N N . TRP A 1 108 ? -8.102 2.879 7.659 1.00 82.88 108 TRP A N 1
ATOM 906 C CA . TRP A 1 108 ? -7.777 2.012 6.526 1.00 82.88 108 TRP A CA 1
ATOM 907 C C . TRP A 1 108 ? -7.540 2.786 5.215 1.00 82.88 108 TRP A C 1
ATOM 909 O O . TRP A 1 108 ? -6.539 2.503 4.551 1.00 82.88 108 TRP A O 1
ATOM 919 N N . PRO A 1 109 ? -8.347 3.808 4.853 1.00 85.75 109 PRO A N 1
ATOM 920 C CA . PRO A 1 109 ? -8.053 4.643 3.691 1.00 85.75 109 PRO A CA 1
ATOM 921 C C . PRO A 1 109 ? -6.698 5.350 3.766 1.00 85.75 109 PRO A C 1
ATOM 923 O O . PRO A 1 109 ? -6.024 5.437 2.744 1.00 85.75 109 PRO A O 1
ATOM 926 N N . ILE A 1 110 ? -6.271 5.798 4.954 1.00 89.31 110 ILE A N 1
ATOM 927 C CA . ILE A 1 110 ? -4.954 6.424 5.154 1.00 89.31 110 ILE A CA 1
ATOM 928 C C . ILE A 1 110 ? -3.840 5.402 4.899 1.00 89.31 110 ILE A C 1
ATOM 930 O O . ILE A 1 110 ? -2.959 5.668 4.079 1.00 89.31 110 ILE A O 1
ATOM 934 N N . VAL A 1 111 ? -3.932 4.219 5.527 1.00 90.06 111 VAL A N 1
ATOM 935 C CA . VAL A 1 111 ? -2.994 3.091 5.333 1.00 90.06 111 VAL A CA 1
ATOM 936 C C . VAL A 1 111 ? -2.823 2.781 3.862 1.00 90.06 111 VAL A C 1
ATOM 938 O O . VAL A 1 111 ? -1.712 2.800 3.330 1.00 90.06 111 VAL A O 1
ATOM 941 N N . ARG A 1 112 ? -3.946 2.567 3.190 1.00 89.81 112 ARG A N 1
ATOM 942 C CA . ARG A 1 112 ? -3.996 2.199 1.786 1.00 89.81 112 ARG A CA 1
ATOM 943 C C . ARG A 1 112 ? -3.455 3.291 0.873 1.00 89.81 112 ARG A C 1
ATOM 945 O O . ARG A 1 112 ? -2.634 2.990 0.011 1.00 89.81 112 ARG A O 1
ATOM 952 N N . ALA A 1 113 ? -3.861 4.541 1.082 1.00 91.62 113 ALA A N 1
ATOM 953 C CA . ALA A 1 113 ? -3.393 5.668 0.285 1.00 91.62 113 ALA A CA 1
ATOM 954 C C . ALA A 1 113 ? -1.879 5.858 0.414 1.00 91.62 113 ALA A C 1
ATOM 956 O O . ALA A 1 113 ? -1.202 5.968 -0.602 1.00 91.62 113 ALA A O 1
ATOM 957 N N . CYS A 1 114 ? -1.329 5.825 1.630 1.00 95.19 114 CYS A N 1
ATOM 958 C CA . CYS A 1 114 ? 0.105 6.019 1.852 1.00 95.19 114 CYS A CA 1
ATOM 959 C C . CYS A 1 114 ? 0.953 4.901 1.226 1.00 95.19 114 CYS A C 1
ATOM 961 O O . CYS A 1 114 ? 1.984 5.187 0.619 1.00 95.19 114 CYS A O 1
ATOM 963 N N . VAL A 1 115 ? 0.522 3.638 1.341 1.00 95.06 115 VAL A N 1
ATOM 964 C CA . VAL A 1 115 ? 1.248 2.496 0.758 1.00 95.06 115 VAL A CA 1
ATOM 965 C C . VAL A 1 115 ? 1.219 2.552 -0.767 1.00 95.06 115 VAL A C 1
ATOM 967 O O . VAL A 1 115 ? 2.275 2.504 -1.399 1.00 95.06 115 VAL A O 1
ATOM 970 N N . TYR A 1 116 ? 0.040 2.722 -1.376 1.00 94.88 116 TYR A N 1
ATOM 971 C CA . TYR A 1 116 ? -0.050 2.818 -2.835 1.00 94.88 116 TYR A CA 1
ATOM 972 C C . TYR A 1 116 ? 0.619 4.067 -3.387 1.00 94.88 116 TYR A C 1
ATOM 974 O O . TYR A 1 116 ? 1.211 3.990 -4.458 1.00 94.88 116 TYR A O 1
ATOM 982 N N . TYR A 1 117 ? 0.579 5.187 -2.664 1.00 96.56 117 TYR A N 1
ATOM 983 C CA . TYR A 1 117 ? 1.303 6.390 -3.051 1.00 96.56 117 TYR A CA 1
ATOM 984 C C . TYR A 1 117 ? 2.806 6.125 -3.151 1.00 96.56 117 TYR A C 1
ATOM 986 O O . TYR A 1 117 ? 3.408 6.488 -4.152 1.00 96.56 117 TYR A O 1
ATOM 994 N N . GLN A 1 118 ? 3.409 5.442 -2.176 1.00 97.31 118 GLN A N 1
ATOM 995 C CA . GLN A 1 118 ? 4.845 5.146 -2.212 1.00 97.31 118 GLN A CA 1
ATOM 996 C C . GLN A 1 118 ? 5.221 4.139 -3.303 1.00 97.31 118 GLN A C 1
ATOM 998 O O . GLN A 1 118 ? 6.218 4.330 -3.997 1.00 97.31 118 GLN A O 1
ATOM 1003 N N . ILE A 1 119 ? 4.399 3.108 -3.524 1.00 96.38 119 ILE A N 1
ATOM 1004 C CA . ILE A 1 119 ? 4.594 2.168 -4.639 1.00 96.38 119 ILE A CA 1
ATOM 1005 C C . ILE A 1 119 ? 4.478 2.902 -5.985 1.00 96.38 119 ILE A C 1
ATOM 1007 O O . ILE A 1 119 ? 5.297 2.701 -6.882 1.00 96.38 119 ILE A O 1
ATOM 1011 N N . TRP A 1 120 ? 3.470 3.766 -6.129 1.00 95.94 120 TRP A N 1
ATOM 1012 C CA . TRP A 1 120 ? 3.257 4.574 -7.329 1.00 95.94 120 TRP A CA 1
ATOM 1013 C C . TRP A 1 120 ? 4.394 5.566 -7.555 1.00 95.94 120 TRP A C 1
ATOM 1015 O O . TRP A 1 120 ? 4.853 5.702 -8.685 1.00 95.94 120 TRP A O 1
ATOM 1025 N N . LEU A 1 121 ? 4.876 6.216 -6.497 1.00 95.88 121 LEU A N 1
ATOM 1026 C CA . LEU A 1 121 ? 5.985 7.156 -6.564 1.00 95.88 121 LEU A CA 1
ATOM 1027 C C . LEU A 1 121 ? 7.252 6.449 -7.039 1.00 95.88 121 LEU A C 1
ATOM 1029 O O . LEU A 1 121 ? 7.870 6.910 -7.989 1.00 95.88 121 LEU A O 1
ATOM 1033 N N . GLN A 1 122 ? 7.581 5.283 -6.476 1.00 95.06 122 GLN A N 1
ATOM 1034 C CA . GLN A 1 122 ? 8.725 4.497 -6.941 1.00 95.06 122 GLN A CA 1
ATOM 1035 C C . GLN A 1 122 ? 8.563 4.056 -8.403 1.00 95.06 122 GLN A C 1
ATOM 1037 O O . GLN A 1 122 ? 9.525 4.073 -9.168 1.00 95.06 122 GLN A O 1
ATOM 1042 N N . ARG A 1 123 ? 7.346 3.682 -8.816 1.00 93.88 123 ARG A N 1
ATOM 1043 C CA . ARG A 1 123 ? 7.052 3.354 -10.216 1.00 93.88 123 ARG A CA 1
ATOM 1044 C C . ARG A 1 123 ? 7.292 4.562 -11.123 1.00 93.88 123 ARG A C 1
ATOM 1046 O O . ARG A 1 123 ? 7.909 4.418 -12.171 1.00 93.88 123 ARG A O 1
ATOM 1053 N N . ALA A 1 124 ? 6.775 5.730 -10.747 1.00 92.31 124 ALA A N 1
ATOM 1054 C CA . ALA A 1 124 ? 6.920 6.962 -11.512 1.00 92.31 124 ALA A CA 1
ATOM 1055 C C . ALA A 1 124 ? 8.390 7.394 -11.589 1.00 92.31 124 ALA A C 1
ATOM 1057 O O . ALA A 1 124 ? 8.865 7.733 -12.669 1.00 92.31 124 ALA A O 1
ATOM 1058 N N . ASP A 1 125 ? 9.119 7.303 -10.476 1.00 93.31 125 ASP A N 1
ATOM 1059 C CA . ASP A 1 125 ? 10.552 7.568 -10.413 1.00 93.31 125 ASP A CA 1
ATOM 1060 C C . ASP A 1 125 ? 11.300 6.729 -11.445 1.00 93.31 125 ASP A C 1
ATOM 1062 O O . ASP A 1 125 ? 11.987 7.295 -12.278 1.00 93.31 125 ASP A O 1
ATOM 1066 N N . LEU A 1 126 ? 11.088 5.415 -11.485 1.00 89.50 126 LEU A N 1
ATOM 1067 C CA . LEU A 1 126 ? 11.783 4.539 -12.436 1.00 89.50 126 LEU A CA 1
ATOM 1068 C C . LEU A 1 126 ? 11.327 4.724 -13.889 1.00 89.50 126 LEU A C 1
ATOM 1070 O O . LEU A 1 126 ? 12.124 4.557 -14.807 1.00 89.50 126 LEU A O 1
ATOM 1074 N N . MET A 1 127 ? 10.056 5.074 -14.110 1.00 87.88 127 MET A N 1
ATOM 1075 C CA . MET A 1 127 ? 9.526 5.356 -15.449 1.00 87.88 127 MET A CA 1
ATOM 1076 C C . MET A 1 127 ? 10.119 6.629 -16.058 1.00 87.88 127 MET A C 1
ATOM 1078 O O . MET A 1 127 ? 10.370 6.670 -17.259 1.00 87.88 127 MET A O 1
ATOM 1082 N N . PHE A 1 128 ? 10.294 7.681 -15.254 1.00 87.94 128 PHE A N 1
ATOM 1083 C CA . PHE A 1 128 ? 10.728 8.997 -15.736 1.00 87.94 128 PHE A CA 1
ATOM 1084 C C . PHE A 1 128 ? 12.209 9.291 -15.469 1.00 87.94 128 PHE A C 1
ATOM 1086 O O . PHE A 1 128 ? 12.774 10.177 -16.106 1.00 87.94 128 PHE A O 1
ATOM 1093 N N . ARG A 1 129 ? 12.829 8.570 -14.533 1.00 89.75 129 ARG A N 1
ATOM 1094 C CA . ARG A 1 129 ? 14.220 8.708 -14.077 1.00 89.75 129 ARG A CA 1
ATOM 1095 C C . ARG A 1 129 ? 14.836 7.312 -13.888 1.00 89.75 129 ARG A C 1
ATOM 1097 O O . ARG A 1 129 ? 15.002 6.849 -12.757 1.00 89.75 129 ARG A O 1
ATOM 1104 N N . PRO A 1 130 ? 15.127 6.596 -14.990 1.00 87.06 130 PRO A N 1
ATOM 1105 C CA . PRO A 1 130 ? 15.637 5.222 -14.943 1.00 87.06 130 PRO A CA 1
ATOM 1106 C C . PRO A 1 130 ? 17.049 5.108 -14.345 1.00 87.06 130 PRO A C 1
ATOM 1108 O O . PRO A 1 130 ? 17.507 4.005 -14.065 1.00 87.06 130 PRO A O 1
ATOM 1111 N N . ASP A 1 131 ? 17.740 6.232 -14.156 1.00 91.81 131 ASP A N 1
ATOM 1112 C CA . ASP A 1 131 ? 19.020 6.352 -13.457 1.00 91.81 131 ASP A CA 1
ATOM 1113 C C . ASP A 1 131 ? 18.900 6.167 -11.936 1.00 91.81 131 ASP A C 1
ATOM 1115 O O . ASP A 1 131 ? 19.887 5.847 -11.272 1.00 91.81 131 ASP A O 1
ATOM 1119 N N . LEU A 1 132 ? 17.700 6.342 -11.373 1.00 90.50 132 LEU A N 1
ATOM 1120 C CA . LEU A 1 132 ? 17.481 6.155 -9.946 1.00 90.50 132 LEU A CA 1
ATOM 1121 C C . LEU A 1 132 ? 17.526 4.669 -9.563 1.00 90.50 132 LEU A C 1
ATOM 1123 O O . LEU A 1 132 ? 16.966 3.821 -10.263 1.00 90.50 132 LEU A O 1
ATOM 1127 N N . PRO A 1 133 ? 18.114 4.333 -8.401 1.00 92.38 133 PRO A N 1
ATOM 1128 C CA . PRO A 1 133 ? 18.111 2.963 -7.922 1.00 92.38 133 PRO A CA 1
ATOM 1129 C C . PRO A 1 133 ? 16.687 2.500 -7.591 1.00 92.38 133 PRO A C 1
ATOM 1131 O O . PRO A 1 133 ? 15.861 3.237 -7.036 1.00 92.38 133 PRO A O 1
ATOM 1134 N N . LEU A 1 134 ? 16.412 1.228 -7.885 1.00 92.50 134 LEU A N 1
ATOM 1135 C CA . LEU A 1 134 ? 15.212 0.561 -7.398 1.00 92.50 134 LEU A CA 1
ATOM 1136 C C . LEU A 1 134 ? 15.300 0.437 -5.873 1.00 92.50 134 LEU A C 1
ATOM 1138 O O . LEU A 1 134 ? 16.106 -0.339 -5.361 1.00 92.50 134 LEU A O 1
ATOM 1142 N N . LYS A 1 135 ? 14.433 1.160 -5.155 1.00 95.25 135 LYS A N 1
ATOM 1143 C CA . LYS A 1 135 ? 14.270 0.982 -3.710 1.00 95.25 135 LYS A CA 1
ATOM 1144 C C . LYS A 1 135 ? 13.765 -0.423 -3.424 1.00 95.25 135 LYS A C 1
ATOM 1146 O O . LYS A 1 135 ? 12.831 -0.899 -4.077 1.00 95.25 135 LYS A O 1
ATOM 1151 N N . THR A 1 136 ? 14.328 -1.067 -2.417 1.00 96.69 136 THR A N 1
ATOM 1152 C CA . THR A 1 136 ? 13.835 -2.341 -1.900 1.00 96.69 136 THR A CA 1
ATOM 1153 C C . THR A 1 136 ? 12.397 -2.197 -1.375 1.00 96.69 136 THR A C 1
ATOM 1155 O O . THR A 1 136 ? 11.975 -1.104 -0.983 1.00 96.69 136 THR A O 1
ATOM 1158 N N . PRO A 1 137 ? 11.612 -3.290 -1.322 1.00 97.19 137 PRO A N 1
ATOM 1159 C CA . PRO A 1 137 ? 10.274 -3.243 -0.735 1.00 97.19 137 PRO A CA 1
ATOM 1160 C C . PRO A 1 137 ? 10.258 -2.735 0.715 1.00 97.19 137 PRO A C 1
ATOM 1162 O O . PRO A 1 137 ? 9.312 -2.055 1.105 1.00 97.19 137 PRO A O 1
ATOM 1165 N N . LEU A 1 138 ? 11.307 -3.028 1.495 1.00 96.88 138 LEU A N 1
ATOM 1166 C CA . LEU A 1 138 ? 11.454 -2.549 2.870 1.00 96.88 138 LEU A CA 1
ATOM 1167 C C . LEU A 1 138 ? 11.621 -1.027 2.929 1.00 96.88 138 LEU A C 1
ATOM 1169 O O . LEU A 1 138 ? 10.914 -0.376 3.689 1.00 96.88 138 LEU A O 1
ATOM 1173 N N . GLU A 1 139 ? 12.501 -0.444 2.113 1.00 97.19 139 GLU A N 1
ATOM 1174 C CA . GLU A 1 139 ? 12.697 1.015 2.071 1.00 97.19 139 GLU A CA 1
ATOM 1175 C C . GLU A 1 139 ? 11.393 1.734 1.707 1.00 97.19 139 GLU A C 1
ATOM 1177 O O . GLU A 1 139 ? 10.974 2.679 2.377 1.00 97.19 139 GLU A O 1
ATOM 1182 N N . THR A 1 140 ? 10.684 1.232 0.695 1.00 97.56 140 THR A N 1
ATOM 1183 C CA . THR A 1 140 ? 9.362 1.747 0.310 1.00 97.56 140 THR A CA 1
ATOM 1184 C C . THR A 1 140 ? 8.344 1.600 1.444 1.00 97.56 140 THR A C 1
ATOM 1186 O O . THR A 1 140 ? 7.566 2.523 1.699 1.00 97.56 140 THR A O 1
ATOM 1189 N N . ALA A 1 141 ? 8.368 0.481 2.175 1.00 97.38 141 ALA A N 1
ATOM 1190 C CA . ALA A 1 141 ? 7.521 0.268 3.344 1.00 97.38 141 ALA A CA 1
ATOM 1191 C C . ALA A 1 141 ? 7.850 1.233 4.496 1.00 97.38 141 ALA A C 1
ATOM 1193 O O . ALA A 1 141 ? 6.921 1.762 5.102 1.00 97.38 141 ALA A O 1
ATOM 1194 N N . ILE A 1 142 ? 9.125 1.537 4.758 1.00 97.50 142 ILE A N 1
ATOM 1195 C CA . ILE A 1 142 ? 9.564 2.523 5.764 1.00 97.50 142 ILE A CA 1
ATOM 1196 C C . ILE A 1 142 ? 9.017 3.916 5.427 1.00 97.50 142 ILE A C 1
ATOM 1198 O O . ILE A 1 142 ? 8.458 4.604 6.293 1.00 97.50 142 ILE A O 1
ATOM 1202 N N . HIS A 1 143 ? 9.112 4.333 4.161 1.00 96.94 143 HIS A N 1
ATOM 1203 C CA . HIS A 1 143 ? 8.552 5.609 3.709 1.00 96.94 143 HIS A CA 1
ATOM 1204 C C . HIS A 1 143 ? 7.024 5.639 3.845 1.00 96.94 143 HIS A C 1
ATOM 1206 O O . HIS A 1 143 ? 6.461 6.611 4.359 1.00 96.94 143 HIS A O 1
ATOM 1212 N N . ALA A 1 144 ? 6.344 4.560 3.452 1.00 97.19 144 ALA A N 1
ATOM 1213 C CA . ALA A 1 144 ? 4.895 4.444 3.586 1.00 97.19 144 ALA A CA 1
ATOM 1214 C C . ALA A 1 144 ? 4.461 4.447 5.056 1.00 97.19 144 ALA A C 1
ATOM 1216 O O . ALA A 1 144 ? 3.473 5.092 5.405 1.00 97.19 144 ALA A O 1
ATOM 1217 N N . ALA A 1 145 ? 5.197 3.765 5.931 1.00 96.25 145 ALA A N 1
ATOM 1218 C CA . ALA A 1 145 ? 4.920 3.711 7.358 1.00 96.25 145 ALA A CA 1
ATOM 1219 C C . ALA A 1 145 ? 5.131 5.076 8.023 1.00 96.25 145 ALA A C 1
ATOM 1221 O O . ALA A 1 145 ? 4.335 5.472 8.871 1.00 96.25 145 ALA A O 1
ATOM 1222 N N . SER A 1 146 ? 6.139 5.834 7.590 1.00 95.81 146 SER A N 1
ATOM 1223 C CA . SER A 1 146 ? 6.383 7.203 8.059 1.00 95.81 146 SER A CA 1
ATOM 1224 C C . SER A 1 146 ? 5.246 8.156 7.694 1.00 95.81 146 SER A C 1
ATOM 1226 O O . SER A 1 146 ? 4.755 8.878 8.564 1.00 95.81 146 SER A O 1
ATOM 1228 N N . LEU A 1 147 ? 4.761 8.110 6.448 1.00 95.44 147 LEU A N 1
ATOM 1229 C CA . LEU A 1 147 ? 3.584 8.885 6.040 1.00 95.44 147 LEU A CA 1
ATOM 1230 C C . LEU A 1 147 ? 2.328 8.457 6.797 1.00 95.44 147 LEU A C 1
ATOM 1232 O O . LEU A 1 147 ? 1.554 9.303 7.243 1.00 95.44 147 LEU A O 1
ATOM 1236 N N . ASN A 1 148 ? 2.139 7.154 6.982 1.00 93.94 148 ASN A N 1
ATOM 1237 C CA . ASN A 1 148 ? 1.025 6.625 7.756 1.00 93.94 148 ASN A CA 1
ATOM 1238 C C . ASN A 1 148 ? 1.029 7.127 9.193 1.00 93.94 148 ASN A C 1
ATOM 1240 O O . ASN A 1 148 ? 0.014 7.618 9.678 1.00 93.94 148 ASN A O 1
ATOM 1244 N N . TYR A 1 149 ? 2.177 7.040 9.859 1.00 92.81 149 TYR A N 1
ATOM 1245 C CA . TYR A 1 149 ? 2.333 7.490 11.232 1.00 92.81 149 TYR A CA 1
ATOM 1246 C C . TYR A 1 149 ? 1.981 8.975 11.365 1.00 92.81 149 TYR A C 1
ATOM 1248 O O . TYR A 1 149 ? 1.184 9.341 12.225 1.00 92.81 149 TYR A O 1
ATOM 1256 N N . LEU A 1 150 ? 2.507 9.822 10.474 1.00 93.19 150 LEU A N 1
ATOM 1257 C CA . LEU A 1 150 ? 2.218 11.256 10.462 1.00 93.19 150 LEU A CA 1
ATOM 1258 C C . LEU A 1 150 ? 0.713 11.538 10.317 1.00 93.19 150 LEU A C 1
ATOM 1260 O O . LEU A 1 150 ? 0.141 12.263 11.130 1.00 93.19 150 LEU A O 1
ATOM 1264 N N . ASN A 1 151 ? 0.064 10.934 9.319 1.00 90.31 151 ASN A N 1
ATOM 1265 C CA . ASN A 1 151 ? -1.359 11.154 9.055 1.00 90.31 151 ASN A CA 1
ATOM 1266 C C . ASN A 1 151 ? -2.251 10.644 10.196 1.00 90.31 151 ASN A C 1
ATOM 1268 O O . ASN A 1 151 ? -3.230 11.296 10.553 1.00 90.31 151 ASN A O 1
ATOM 1272 N N . LEU A 1 152 ? -1.905 9.511 10.812 1.00 87.75 152 LEU A N 1
ATOM 1273 C CA . LEU A 1 152 ? -2.647 8.995 11.962 1.00 87.75 152 LEU A CA 1
ATOM 1274 C C . LEU A 1 152 ? -2.452 9.850 13.215 1.00 87.75 152 LEU A C 1
ATOM 1276 O O . LEU A 1 152 ? -3.406 10.045 13.962 1.00 87.75 152 LEU A O 1
ATOM 1280 N N . MET A 1 153 ? -1.260 10.406 13.437 1.00 86.25 153 MET A N 1
ATOM 1281 C CA . MET A 1 153 ? -1.027 11.337 14.543 1.00 86.25 153 MET A CA 1
ATOM 1282 C C . MET A 1 153 ? -1.842 12.626 14.394 1.00 86.25 153 MET A C 1
ATOM 1284 O O . MET A 1 153 ? -2.369 13.117 15.390 1.00 86.25 153 MET A O 1
ATOM 1288 N N . ILE A 1 154 ? -1.982 13.152 13.172 1.00 85.25 154 ILE A N 1
ATOM 1289 C CA . ILE A 1 154 ? -2.869 14.291 12.881 1.00 85.25 154 ILE A CA 1
ATOM 1290 C C . ILE A 1 154 ? -4.321 13.903 13.173 1.00 85.25 154 ILE A C 1
ATOM 1292 O O . ILE A 1 154 ? -4.986 14.571 13.959 1.00 85.25 154 ILE A O 1
ATOM 1296 N N . LEU A 1 155 ? -4.773 12.761 12.645 1.00 80.56 155 LEU A N 1
ATOM 1297 C CA . LEU A 1 155 ? -6.129 12.265 12.876 1.00 80.56 155 LEU A CA 1
ATOM 1298 C C . LEU A 1 155 ? -6.460 12.142 14.372 1.00 80.56 155 LEU A C 1
ATOM 1300 O O . LEU A 1 155 ? -7.559 12.495 14.777 1.00 80.56 155 LEU A O 1
ATOM 1304 N N . ILE A 1 156 ? -5.535 11.648 15.200 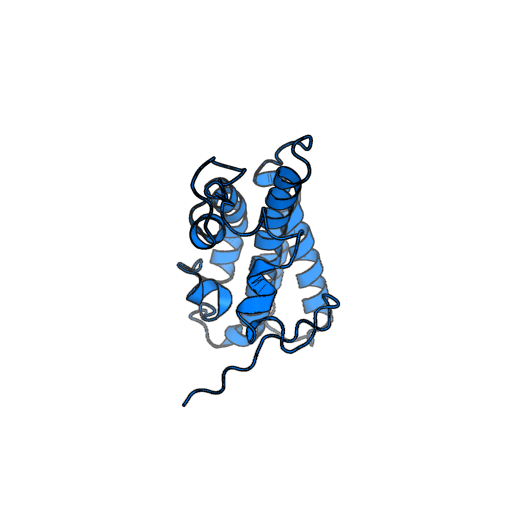1.00 78.50 156 ILE A N 1
ATOM 1305 C CA . ILE A 1 156 ? -5.753 11.519 16.651 1.00 78.50 156 ILE A CA 1
ATOM 1306 C C . ILE A 1 156 ? -5.881 12.882 17.330 1.00 78.50 156 ILE A C 1
ATOM 1308 O O . ILE A 1 156 ? -6.706 13.015 18.229 1.00 78.50 156 ILE A O 1
ATOM 1312 N N . ARG A 1 157 ? -5.091 13.883 16.921 1.00 78.56 157 ARG A N 1
ATOM 1313 C CA . ARG A 1 157 ? -5.185 15.246 17.474 1.00 78.56 157 ARG A CA 1
ATOM 1314 C C . ARG A 1 157 ? -6.546 15.880 17.198 1.00 78.56 157 ARG A C 1
ATOM 1316 O O . ARG A 1 157 ? -7.064 16.580 18.060 1.00 78.56 157 ARG A O 1
ATOM 1323 N N . ASP A 1 158 ? -7.116 15.598 16.033 1.00 73.38 158 ASP A N 1
ATOM 1324 C CA . ASP A 1 158 ? -8.400 16.157 15.604 1.00 73.38 158 ASP A CA 1
ATOM 1325 C C . ASP A 1 158 ? -9.609 15.414 16.198 1.00 73.38 158 ASP A C 1
ATOM 1327 O O . ASP A 1 158 ? -10.751 15.867 16.088 1.00 73.38 158 ASP A O 1
ATOM 1331 N N . LEU A 1 159 ? -9.391 14.246 16.808 1.00 68.12 159 LEU A N 1
ATOM 1332 C CA . LEU A 1 159 ? -10.456 13.438 17.384 1.00 68.12 159 LEU A CA 1
ATOM 1333 C C . LEU A 1 159 ? -10.727 13.836 18.846 1.00 68.12 159 LEU A C 1
ATOM 1335 O O . LEU A 1 159 ? -9.794 13.994 19.634 1.00 68.12 159 LEU A O 1
ATOM 1339 N N . PRO A 1 160 ? -12.005 13.932 19.263 1.00 66.50 160 PRO A N 1
ATOM 1340 C CA . PRO A 1 160 ? -12.334 14.197 20.657 1.00 66.50 160 PRO A CA 1
ATOM 1341 C C . PRO A 1 160 ? -11.799 13.065 21.552 1.00 66.50 160 PRO A C 1
ATOM 1343 O O . PRO A 1 160 ? -11.850 11.897 21.148 1.00 66.50 160 PRO A O 1
ATOM 1346 N N . PRO A 1 161 ? -11.316 13.359 22.771 1.00 61.38 161 PRO A N 1
ATOM 1347 C CA . PRO A 1 161 ? -10.830 12.342 23.696 1.00 61.38 161 PRO A CA 1
ATOM 1348 C C . PRO A 1 161 ? -11.994 11.445 24.139 1.00 61.38 161 PRO A C 1
ATOM 1350 O O . PRO A 1 161 ? -12.737 11.759 25.063 1.00 61.38 161 PRO A O 1
ATOM 1353 N N . GLN A 1 162 ? -12.182 10.321 23.449 1.00 57.72 162 GLN A N 1
ATOM 1354 C CA . GLN A 1 162 ? -13.171 9.301 23.781 1.00 57.72 162 GLN A CA 1
ATOM 1355 C C . GLN A 1 162 ? -12.476 7.971 24.080 1.00 57.72 162 GLN A C 1
ATOM 1357 O O . GLN A 1 162 ? -11.438 7.634 23.505 1.00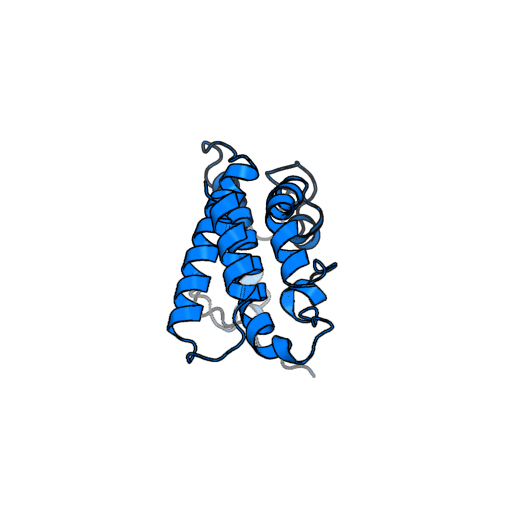 57.72 162 GLN A O 1
ATOM 1362 N N . LYS A 1 163 ? -13.063 7.193 24.995 1.00 52.91 163 LYS A N 1
ATOM 1363 C CA . LYS A 1 163 ? -12.621 5.832 25.319 1.00 52.91 163 LYS A CA 1
ATOM 1364 C C . LYS A 1 163 ? -12.858 4.939 24.092 1.00 52.91 163 LYS A C 1
ATOM 1366 O O . LYS A 1 163 ? -13.999 4.595 23.802 1.00 52.91 163 LYS A O 1
ATOM 1371 N N . GLY A 1 164 ? -11.802 4.589 23.353 1.00 61.91 164 GLY A N 1
ATOM 1372 C CA . GLY A 1 164 ? -11.940 3.700 22.187 1.00 61.91 164 GLY A CA 1
ATOM 1373 C C . GLY A 1 164 ? -10.751 3.582 21.226 1.00 61.91 164 GLY A C 1
ATOM 1374 O O . GLY A 1 164 ? -10.791 2.744 20.329 1.00 61.91 164 GLY A O 1
ATOM 1375 N N . TYR A 1 165 ? -9.675 4.362 21.388 1.00 70.75 165 TYR A N 1
ATOM 1376 C CA . TYR A 1 165 ? -8.580 4.417 20.401 1.00 70.75 165 TYR A CA 1
ATOM 1377 C C . TYR A 1 165 ? -7.503 3.323 20.519 1.00 70.75 165 TYR A C 1
ATOM 1379 O O . TYR A 1 165 ? -6.479 3.404 19.844 1.00 70.75 165 TYR A O 1
ATOM 1387 N N . THR A 1 166 ? -7.707 2.270 21.317 1.00 75.31 166 THR A N 1
ATOM 1388 C CA . THR A 1 166 ? -6.702 1.211 21.556 1.00 75.31 166 THR A CA 1
ATOM 1389 C C . THR A 1 166 ? -6.176 0.577 20.264 1.00 75.31 166 THR A C 1
ATOM 1391 O O . THR A 1 166 ? -4.972 0.369 20.121 1.00 75.31 166 THR A O 1
ATOM 1394 N N . LYS A 1 167 ? -7.047 0.330 19.274 1.00 73.19 167 LYS A N 1
ATOM 1395 C CA . LYS A 1 167 ? -6.629 -0.189 17.960 1.00 73.19 167 LYS A CA 1
ATOM 1396 C C . LYS A 1 167 ? -5.758 0.816 17.189 1.00 73.19 167 LYS A C 1
ATOM 1398 O O . LYS A 1 167 ? -4.799 0.399 16.550 1.00 73.19 167 LYS A O 1
ATOM 1403 N N . VAL A 1 168 ? -6.020 2.122 17.301 1.00 76.69 168 VAL A N 1
ATOM 1404 C CA . VAL A 1 168 ? -5.204 3.172 16.658 1.00 76.69 168 VAL A CA 1
ATOM 1405 C C . VAL A 1 168 ? -3.802 3.210 17.258 1.00 76.69 168 VAL A C 1
ATOM 1407 O O . VAL A 1 168 ? -2.823 3.213 16.519 1.00 76.69 168 VAL A O 1
ATOM 1410 N N . PHE A 1 169 ? -3.692 3.145 18.587 1.00 81.62 169 PHE A N 1
ATOM 1411 C CA . PHE A 1 169 ? -2.397 3.059 19.265 1.00 81.62 169 PHE A CA 1
ATOM 1412 C C . PHE A 1 169 ? -1.640 1.773 18.909 1.00 81.62 169 PHE A C 1
ATOM 1414 O O . PHE A 1 169 ? -0.430 1.811 18.698 1.00 81.62 169 PHE A O 1
ATOM 1421 N N . ASN A 1 170 ? -2.341 0.645 18.756 1.00 84.69 170 ASN A N 1
ATOM 1422 C CA . ASN A 1 170 ? -1.733 -0.594 18.271 1.00 84.69 170 ASN A CA 1
ATOM 1423 C C . ASN A 1 170 ? -1.210 -0.464 16.834 1.00 84.69 170 ASN A C 1
ATOM 1425 O O . ASN A 1 170 ? -0.115 -0.949 16.555 1.00 84.69 170 ASN A O 1
ATOM 1429 N N . VAL A 1 171 ? -1.951 0.199 15.941 1.00 84.88 171 VAL A N 1
ATOM 1430 C CA . VAL A 1 171 ? -1.491 0.496 14.575 1.00 84.88 171 VAL A CA 1
ATOM 1431 C C . VAL A 1 171 ? -0.273 1.416 14.603 1.00 84.88 171 VAL A C 1
ATOM 1433 O O . VAL A 1 171 ? 0.715 1.105 13.947 1.00 84.88 171 VAL A O 1
ATOM 1436 N N . LEU A 1 172 ? -0.295 2.494 15.393 1.00 86.44 172 LEU A N 1
ATOM 1437 C CA . LEU A 1 172 ? 0.855 3.389 15.555 1.00 86.44 172 LEU A CA 1
ATOM 1438 C C . LEU A 1 172 ? 2.097 2.650 16.048 1.00 86.44 172 LEU A C 1
ATOM 1440 O O . LEU A 1 172 ? 3.175 2.869 15.509 1.00 86.44 172 LEU A O 1
ATOM 1444 N N . ARG A 1 173 ? 1.946 1.739 17.014 1.00 88.38 173 ARG A N 1
ATOM 1445 C CA . ARG A 1 173 ? 3.047 0.899 17.496 1.00 88.38 173 ARG A CA 1
ATOM 1446 C C . ARG A 1 173 ? 3.645 0.055 16.371 1.00 88.38 173 ARG A C 1
ATOM 1448 O O . ARG A 1 173 ? 4.850 0.075 16.185 1.00 88.38 173 ARG A O 1
ATOM 1455 N N . VAL A 1 174 ? 2.810 -0.628 15.585 1.00 89.12 174 VAL A N 1
ATOM 1456 C CA . VAL A 1 174 ? 3.300 -1.418 14.441 1.00 89.12 174 VAL A CA 1
ATOM 1457 C C . VAL A 1 174 ? 3.968 -0.535 13.388 1.00 89.12 174 VAL A C 1
ATOM 1459 O O . VAL A 1 174 ? 4.968 -0.934 12.805 1.00 89.12 174 VAL A O 1
ATOM 1462 N N . LEU A 1 175 ? 3.445 0.666 13.140 1.00 90.19 175 LEU A N 1
ATOM 1463 C CA . LEU A 1 175 ? 4.077 1.614 12.226 1.00 90.19 175 LEU A CA 1
ATOM 1464 C C . LEU A 1 175 ? 5.445 2.073 12.734 1.00 90.19 175 LEU A C 1
ATOM 1466 O O . LEU A 1 175 ? 6.348 2.217 11.919 1.00 90.19 175 LEU A O 1
ATOM 1470 N N . SER A 1 176 ? 5.617 2.279 14.042 1.00 90.06 176 SER A N 1
ATOM 1471 C CA . SER A 1 176 ? 6.933 2.546 14.630 1.00 90.06 176 SER A CA 1
ATOM 1472 C C . SER A 1 176 ? 7.890 1.374 14.412 1.00 90.06 176 SER A C 1
ATOM 1474 O O . SER A 1 176 ? 8.994 1.604 13.938 1.00 90.06 176 SER A O 1
ATOM 1476 N N . ASP A 1 177 ? 7.442 0.131 14.631 1.00 90.38 177 ASP A N 1
ATOM 1477 C CA . ASP A 1 177 ? 8.263 -1.069 14.396 1.00 90.38 177 ASP A CA 1
ATOM 1478 C C . ASP A 1 177 ? 8.754 -1.161 12.934 1.00 90.38 177 ASP A C 1
ATOM 1480 O O . ASP A 1 177 ? 9.881 -1.573 12.678 1.00 90.38 177 ASP A O 1
ATOM 1484 N N . ILE A 1 178 ? 7.916 -0.780 11.959 1.00 86.25 178 ILE A N 1
ATOM 1485 C CA . ILE A 1 178 ? 8.283 -0.798 10.530 1.00 86.25 178 ILE A CA 1
ATOM 1486 C C . ILE A 1 178 ? 9.307 0.295 10.199 1.00 86.25 178 ILE A C 1
ATOM 1488 O O . ILE A 1 178 ? 10.121 0.107 9.300 1.00 86.25 178 ILE A O 1
ATOM 1492 N N . ARG A 1 179 ? 9.244 1.449 10.872 1.00 86.69 179 ARG A N 1
ATOM 1493 C CA . ARG A 1 179 ? 10.082 2.620 10.566 1.00 86.69 179 ARG A CA 1
ATOM 1494 C C . ARG A 1 179 ? 11.511 2.507 11.099 1.00 86.69 179 ARG A C 1
ATOM 1496 O O . ARG A 1 179 ? 12.372 3.183 10.537 1.00 86.69 179 ARG A O 1
ATOM 1503 N N . GLY A 1 180 ? 11.739 1.658 12.103 1.00 74.12 180 GLY A N 1
ATOM 1504 C CA . GLY A 1 180 ? 13.001 1.583 12.845 1.00 74.12 180 GLY A CA 1
ATOM 1505 C C . GLY A 1 180 ? 13.031 2.549 14.019 1.00 74.12 180 GLY A C 1
ATOM 1506 O O . GLY A 1 180 ? 12.699 3.740 13.818 1.00 74.12 180 GLY A O 1
#

Secondary structure (DSSP, 8-state):
--------GGGGT--TTTTT-TTTTTS-TT-TTSS----PPPB-TTT-SB--HHIIIII-HHHHHHHHTTHHHHHHHTPPPPSSHHHHHT-PPPPS-TTSHHHHHHHHHHHHHHHHHHHHHHHHHHHH-TTS----HHHHHHHHHHHHHHHHHHHHHHS---TTTHHHHHHHHHHHHHH-

Sequence (180 aa):
MADSSLIPTKHLNLSTNFSADPKRRSSSRYFPYLFKFHVPQPTCVFCGSIETYHHFLFICRYGQSVWQYFKKIQQILECPFPRNELELFFELPKPPDGYYVRGYLKIWPIVRACVYYQIWLQRADLMFRPDLPLKTPLETAIHAASLNYLNLMILIRDLPPQKGYTKVFNVLRVLSDIRG

pLDDT: mean 76.56, std 18.94, range [32.78, 97.56]

Foldseek 3Di:
DDPPCQDQCVVVVDDSCCVVDPVNQPPPPPPPPDDDPPVPQDAQPQPRHRDDPCCLQPPPPLLVLLCVLCVVLCVLLVFDDDPDPCCLPPNGRARPDPVCRVVSVPLVVLLSCLSSVLSVVLRVCCVPPVVDDRDHSLRSSLRSLVSSLVVLVVVVVPDDPDPDCPSSVVSNVSSVVSND